Protein AF-A0A7C5JAD4-F1 (afdb_monomer)

pLDDT: mean 82.91, std 12.46, range [51.44, 96.81]

Secondary structure (DSSP, 8-state):
-HHHHHHHHHHHHHHIIIIIHHHHHHHHHHHTGGG-----HHHHHHHHHHHHHHHGGGHHHHHHHHHHHHHHHHHHHHHHHHHHH--

Solvent-accessible surface area (backbone atoms only — not comparable to full-atom values): 4875 Å² total; per-residue (Å²): 115,69,66,60,55,51,50,49,53,53,51,49,50,50,47,46,64,67,50,50,48,57,52,52,50,49,57,48,54,70,70,59,59,82,65,71,71,90,70,56,67,68,59,46,53,51,26,23,56,52,16,33,74,77,56,39,84,60,6,56,61,49,19,39,51,53,53,52,50,52,52,52,55,50,50,52,52,52,53,58,53,50,60,71,70,73,114

Radius of gyration: 19.88 Å; Cα contacts (8 Å, |Δi|>4): 39; chains: 1; bounding box: 39×30×62 Å

Structure (mmCIF, N/CA/C/O backbone):
data_AF-A0A7C5JAD4-F1
#
_entry.id   AF-A0A7C5JAD4-F1
#
loop_
_atom_site.group_PDB
_atom_site.id
_atom_site.type_symbol
_atom_site.label_atom_id
_atom_site.label_alt_id
_atom_site.label_comp_id
_atom_site.label_asym_id
_atom_site.label_entity_id
_atom_site.label_seq_id
_atom_site.pdbx_PDB_ins_code
_atom_site.Cartn_x
_atom_site.Cartn_y
_atom_site.Cartn_z
_atom_site.occupancy
_atom_site.B_iso_or_equiv
_atom_site.auth_seq_id
_atom_site.auth_comp_id
_atom_site.auth_asym_id
_atom_site.auth_atom_id
_atom_site.pdbx_PDB_model_num
ATOM 1 N N . ALA A 1 1 ? 21.923 -15.678 -28.504 1.00 65.75 1 ALA A N 1
ATOM 2 C CA . ALA A 1 1 ? 22.002 -14.946 -27.221 1.00 65.75 1 ALA A CA 1
ATOM 3 C C . ALA A 1 1 ? 20.915 -13.870 -27.117 1.00 65.75 1 ALA A C 1
ATOM 5 O O . ALA A 1 1 ? 20.004 -14.037 -26.321 1.00 65.75 1 ALA A O 1
ATOM 6 N N . TRP A 1 2 ? 20.930 -12.838 -27.968 1.00 70.44 2 TRP A N 1
ATOM 7 C CA . TRP A 1 2 ? 19.979 -11.712 -27.907 1.00 70.44 2 TRP A CA 1
ATOM 8 C C . TRP A 1 2 ? 18.498 -12.085 -28.110 1.00 70.44 2 TRP A C 1
ATOM 10 O O . TRP A 1 2 ? 17.637 -11.547 -27.425 1.00 70.44 2 TRP A O 1
ATOM 20 N N . ALA A 1 3 ? 18.197 -13.066 -28.969 1.00 81.19 3 ALA A N 1
ATOM 21 C CA . ALA A 1 3 ? 16.821 -13.518 -29.210 1.00 81.19 3 ALA A CA 1
ATOM 22 C C . ALA A 1 3 ? 16.134 -14.102 -27.958 1.00 81.19 3 ALA A C 1
ATOM 24 O O . ALA A 1 3 ? 14.952 -13.866 -27.736 1.00 81.19 3 ALA A O 1
ATOM 25 N N . ILE A 1 4 ? 16.883 -14.821 -27.115 1.00 85.19 4 ILE A N 1
ATOM 26 C CA . ILE A 1 4 ? 16.352 -15.457 -25.898 1.00 85.19 4 ILE A CA 1
ATOM 27 C C . ILE A 1 4 ? 16.092 -14.391 -24.826 1.00 85.19 4 ILE A C 1
ATOM 29 O O . ILE A 1 4 ? 15.085 -14.449 -24.126 1.00 85.19 4 ILE A O 1
ATOM 33 N N . ALA A 1 5 ? 16.968 -13.384 -24.740 1.00 85.25 5 ALA A N 1
ATOM 34 C CA . ALA A 1 5 ? 16.800 -12.250 -23.837 1.00 85.25 5 ALA A CA 1
ATOM 35 C C . ALA A 1 5 ? 15.553 -11.427 -24.192 1.00 85.25 5 ALA A C 1
ATOM 37 O O . ALA A 1 5 ? 14.742 -11.139 -23.318 1.00 85.25 5 ALA A O 1
ATOM 38 N N . ILE A 1 6 ? 15.358 -11.116 -25.478 1.00 87.69 6 ILE A N 1
ATOM 39 C CA . ILE A 1 6 ? 14.184 -10.365 -25.946 1.00 87.69 6 ILE A CA 1
ATOM 40 C C . ILE A 1 6 ? 12.905 -11.176 -25.726 1.00 87.69 6 ILE A C 1
ATOM 42 O O . ILE A 1 6 ? 11.933 -10.643 -25.201 1.00 87.69 6 ILE A O 1
ATOM 46 N N . TYR A 1 7 ? 12.911 -12.469 -26.063 1.00 85.56 7 TYR A N 1
ATOM 47 C CA . TYR A 1 7 ? 11.749 -13.330 -25.853 1.00 85.56 7 TYR A CA 1
ATOM 48 C C . TYR A 1 7 ? 11.374 -13.429 -24.370 1.00 85.56 7 TYR A C 1
ATOM 50 O O . TYR A 1 7 ? 10.212 -13.265 -24.018 1.00 85.56 7 TYR A O 1
ATOM 58 N N . SER A 1 8 ? 12.361 -13.615 -23.491 1.00 82.38 8 SER A N 1
ATOM 59 C CA . SER A 1 8 ? 12.141 -13.670 -22.044 1.00 82.38 8 SER A CA 1
ATOM 60 C C . SER A 1 8 ? 11.545 -12.366 -21.503 1.00 82.38 8 SER A C 1
ATOM 62 O O . SER A 1 8 ? 10.521 -12.397 -20.826 1.00 82.38 8 SER A O 1
ATOM 64 N N . VAL A 1 9 ? 12.111 -11.208 -21.866 1.00 85.00 9 VAL A N 1
ATOM 65 C CA . VAL A 1 9 ? 11.608 -9.898 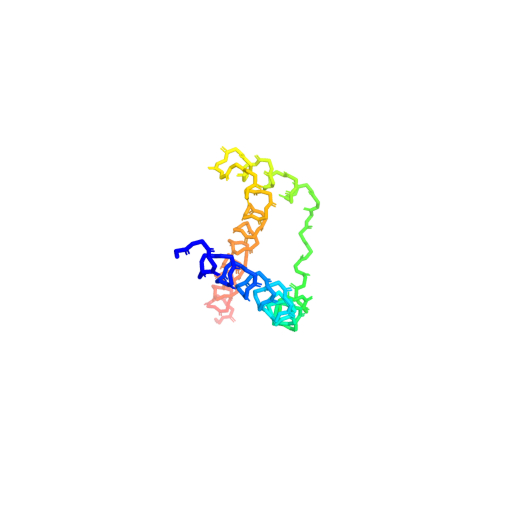-21.414 1.00 85.00 9 VAL A CA 1
ATOM 66 C C . VAL A 1 9 ? 10.181 -9.652 -21.905 1.00 85.00 9 VAL A C 1
ATOM 68 O O . VAL A 1 9 ? 9.327 -9.261 -21.115 1.00 85.00 9 VAL A O 1
ATOM 71 N N . VAL A 1 10 ? 9.892 -9.936 -23.177 1.00 85.94 10 VAL A N 1
ATOM 72 C CA . VAL A 1 10 ? 8.551 -9.748 -23.754 1.00 85.94 10 VAL A CA 1
ATOM 73 C C . VAL A 1 10 ? 7.527 -10.664 -23.082 1.00 85.94 10 VAL A C 1
ATOM 75 O O . VAL A 1 10 ? 6.442 -10.210 -22.723 1.00 85.94 10 VAL A O 1
ATOM 78 N N . VAL A 1 11 ? 7.869 -11.934 -22.860 1.00 85.56 11 VAL A N 1
ATOM 79 C CA . VAL A 1 11 ? 6.969 -12.901 -22.215 1.00 85.56 11 VAL A CA 1
ATOM 80 C C . VAL A 1 11 ? 6.710 -12.526 -20.756 1.00 85.56 11 VAL A C 1
ATOM 82 O O . VAL A 1 11 ? 5.557 -12.529 -20.330 1.00 85.56 11 VAL A O 1
ATOM 85 N N . ILE A 1 12 ? 7.743 -12.143 -19.998 1.00 83.25 12 ILE A N 1
ATOM 86 C CA . ILE A 1 12 ? 7.588 -11.725 -18.598 1.00 83.25 12 ILE A CA 1
ATOM 87 C C . ILE A 1 12 ? 6.754 -10.449 -18.515 1.00 83.25 12 ILE A C 1
ATOM 89 O O . ILE A 1 12 ? 5.827 -10.403 -17.715 1.00 83.25 12 ILE A O 1
ATOM 93 N N . SER A 1 13 ? 7.015 -9.441 -19.351 1.00 83.06 13 SER A N 1
ATOM 94 C CA . SER A 1 13 ? 6.230 -8.203 -19.352 1.00 83.06 13 SER A CA 1
ATOM 95 C C . SER A 1 13 ? 4.770 -8.451 -19.712 1.00 83.06 13 SER A C 1
ATOM 97 O O . SER A 1 13 ? 3.893 -7.935 -19.032 1.00 83.06 13 SER A O 1
ATOM 99 N N . ILE A 1 14 ? 4.475 -9.283 -20.713 1.00 83.81 14 ILE A N 1
ATOM 100 C CA . ILE A 1 14 ? 3.085 -9.576 -21.089 1.00 83.81 14 ILE A CA 1
ATOM 101 C C . ILE A 1 14 ? 2.377 -10.353 -19.976 1.00 83.81 14 ILE A C 1
ATOM 103 O O . ILE A 1 14 ? 1.279 -9.973 -19.579 1.00 83.81 14 ILE A O 1
ATOM 107 N N . ILE A 1 15 ? 2.983 -11.412 -19.438 1.00 80.56 15 ILE A N 1
ATOM 108 C CA . ILE A 1 15 ? 2.338 -12.240 -18.410 1.00 80.56 15 ILE A CA 1
ATOM 109 C C . ILE A 1 15 ? 2.208 -11.465 -17.091 1.00 80.56 15 ILE A C 1
ATOM 111 O O . ILE A 1 15 ? 1.129 -11.436 -16.497 1.00 80.56 15 ILE A O 1
ATOM 115 N N . ALA A 1 16 ? 3.268 -10.793 -16.640 1.00 79.31 16 ALA A N 1
ATOM 116 C CA . ALA A 1 16 ? 3.237 -10.026 -15.399 1.00 79.31 16 ALA A CA 1
ATOM 117 C C . ALA A 1 16 ? 2.268 -8.837 -15.496 1.00 79.31 16 ALA A C 1
ATOM 119 O O . ALA A 1 16 ? 1.432 -8.643 -14.611 1.00 79.31 16 ALA A O 1
ATOM 120 N N . ASP A 1 17 ? 2.300 -8.078 -16.591 1.00 80.50 17 ASP A N 1
ATOM 121 C CA . ASP A 1 17 ? 1.466 -6.881 -16.688 1.00 80.50 17 ASP A CA 1
ATOM 122 C C . ASP A 1 17 ? 0.013 -7.178 -17.073 1.00 80.50 17 ASP A C 1
ATOM 124 O O . ASP A 1 17 ? -0.875 -6.424 -16.679 1.00 80.50 17 ASP A O 1
ATOM 128 N N . THR A 1 18 ? -0.259 -8.282 -17.777 1.00 83.88 18 THR A N 1
ATOM 129 C CA . THR A 1 18 ? -1.616 -8.616 -18.256 1.00 83.88 18 THR A CA 1
ATOM 130 C C . THR A 1 18 ? -2.351 -9.593 -17.345 1.00 83.88 18 THR A C 1
ATOM 132 O O . THR A 1 18 ? -3.573 -9.536 -17.280 1.00 83.88 18 THR A O 1
ATOM 135 N N . PHE A 1 19 ? -1.655 -10.480 -16.625 1.00 76.81 19 PHE A N 1
ATOM 136 C CA . PHE A 1 19 ? -2.296 -11.475 -15.750 1.00 76.81 19 PHE A CA 1
ATOM 137 C C . PHE A 1 19 ? -2.058 -11.202 -14.271 1.00 76.81 19 PHE A C 1
ATOM 139 O O . PHE A 1 19 ? -3.003 -11.208 -13.483 1.00 76.81 19 PHE A O 1
ATOM 146 N N . VAL A 1 20 ? -0.815 -10.925 -13.881 1.00 82.31 20 VAL A N 1
ATOM 147 C CA . VAL A 1 20 ? -0.475 -10.772 -12.460 1.00 82.31 20 VAL A CA 1
ATOM 148 C C . VAL A 1 20 ? -1.083 -9.483 -11.897 1.00 82.31 20 VAL A C 1
ATOM 150 O O . VAL A 1 20 ? -1.733 -9.527 -10.852 1.00 82.31 20 VAL A O 1
ATOM 153 N N . LYS A 1 21 ? -1.000 -8.361 -12.627 1.00 81.06 21 LYS A N 1
ATOM 154 C CA . LYS A 1 21 ? -1.648 -7.094 -12.231 1.00 81.06 21 LYS A CA 1
ATOM 155 C C . LYS A 1 21 ? -3.162 -7.229 -11.956 1.00 81.06 21 LYS A C 1
ATOM 157 O O . LYS A 1 21 ? -3.571 -6.870 -10.851 1.00 81.06 21 LYS A O 1
ATOM 162 N N . PRO A 1 22 ? -4.022 -7.744 -12.862 1.00 79.81 22 PRO A N 1
ATOM 163 C CA . PRO A 1 22 ? -5.463 -7.825 -12.594 1.00 79.81 22 PRO A CA 1
ATOM 164 C C . PRO A 1 22 ? -5.844 -8.840 -11.514 1.00 79.81 22 PRO A C 1
ATOM 166 O O . PRO A 1 22 ? -6.823 -8.609 -10.804 1.00 79.81 22 PRO A O 1
ATOM 169 N N . VAL A 1 23 ? -5.092 -9.935 -11.357 1.00 82.56 23 VAL A N 1
ATOM 170 C CA . VAL A 1 23 ? -5.326 -10.908 -10.277 1.00 82.56 23 VAL A CA 1
ATOM 171 C C . VAL A 1 23 ? -5.048 -10.272 -8.918 1.00 82.56 23 VAL A C 1
ATOM 173 O O . VAL A 1 23 ? -5.901 -10.332 -8.036 1.00 82.56 23 VAL A O 1
ATOM 176 N N . ILE A 1 24 ? -3.914 -9.579 -8.771 1.00 78.44 24 ILE A N 1
ATOM 177 C CA . ILE A 1 24 ? -3.572 -8.852 -7.541 1.00 78.44 24 ILE A CA 1
ATOM 178 C C . ILE A 1 24 ? -4.625 -7.780 -7.238 1.00 78.44 24 ILE A C 1
ATOM 180 O O . ILE A 1 24 ? -5.094 -7.684 -6.106 1.00 78.44 24 ILE A O 1
ATOM 184 N N . ILE A 1 25 ? -5.048 -7.004 -8.245 1.00 76.81 25 ILE A N 1
ATOM 185 C CA . ILE A 1 25 ? -6.078 -5.970 -8.065 1.00 76.81 25 ILE A CA 1
ATOM 186 C C . ILE A 1 25 ? -7.398 -6.584 -7.595 1.00 76.81 25 ILE A C 1
ATOM 188 O O . ILE A 1 25 ? -8.000 -6.029 -6.684 1.00 76.81 25 ILE A O 1
ATOM 192 N N . LYS A 1 26 ? -7.853 -7.705 -8.177 1.00 74.38 26 LYS A N 1
ATOM 193 C CA . LYS A 1 26 ? -9.094 -8.381 -7.755 1.00 74.38 26 LYS A CA 1
ATOM 194 C C . LYS A 1 26 ? -9.030 -8.841 -6.299 1.00 74.38 26 LYS A C 1
ATOM 196 O O . LYS A 1 26 ? -9.936 -8.512 -5.543 1.00 74.38 26 LYS A O 1
ATOM 201 N N . VAL A 1 27 ? -7.944 -9.509 -5.907 1.00 72.50 27 VAL A N 1
ATOM 202 C CA . VAL A 1 27 ? -7.749 -10.013 -4.536 1.00 72.50 27 VAL A CA 1
ATOM 203 C C . VAL A 1 27 ? -7.718 -8.864 -3.522 1.00 72.50 27 VAL A C 1
ATOM 205 O O . VAL A 1 27 ? -8.405 -8.913 -2.507 1.00 72.50 27 VAL A O 1
ATOM 208 N N . ILE A 1 28 ? -6.997 -7.778 -3.822 1.00 68.31 28 ILE A N 1
ATOM 209 C CA . ILE A 1 28 ? -6.966 -6.588 -2.957 1.00 68.31 28 ILE A CA 1
ATOM 210 C C . ILE A 1 28 ? -8.354 -5.928 -2.876 1.00 68.31 28 ILE A C 1
ATOM 212 O O . ILE A 1 28 ? -8.764 -5.490 -1.803 1.00 68.31 28 ILE A O 1
ATOM 216 N N . LYS A 1 29 ? -9.099 -5.849 -3.988 1.00 62.62 29 LYS A N 1
ATOM 217 C CA . LYS A 1 29 ? -10.424 -5.203 -4.022 1.00 62.62 29 LYS A CA 1
ATOM 218 C C . LYS A 1 29 ? -11.471 -5.942 -3.194 1.00 62.62 29 LYS A C 1
ATOM 220 O O . LYS A 1 29 ? -12.315 -5.289 -2.586 1.00 62.62 29 LYS A O 1
ATOM 225 N N . GLU A 1 30 ? -11.456 -7.267 -3.233 1.00 62.47 30 GLU A N 1
ATOM 226 C CA . GLU A 1 30 ? -12.531 -8.093 -2.683 1.00 62.47 30 GLU A CA 1
ATOM 227 C C . GLU A 1 30 ? -12.450 -8.209 -1.153 1.00 62.47 30 GLU A C 1
ATOM 229 O O . GLU A 1 30 ? -13.480 -8.079 -0.485 1.00 62.47 30 GLU A O 1
ATOM 234 N N . ASP A 1 31 ? -11.232 -8.316 -0.608 1.00 59.94 31 ASP A N 1
ATOM 235 C CA . ASP A 1 31 ? -11.003 -8.526 0.827 1.00 59.94 31 ASP A CA 1
ATOM 236 C C . ASP A 1 31 ? -10.600 -7.258 1.603 1.00 59.94 31 ASP A C 1
ATOM 238 O O . ASP A 1 31 ? -11.004 -7.096 2.754 1.00 59.94 31 ASP A O 1
ATOM 242 N N . LEU A 1 32 ? -9.847 -6.317 1.011 1.00 56.16 32 LEU A N 1
ATOM 243 C CA . LEU A 1 32 ? -9.278 -5.182 1.766 1.00 56.16 32 LEU A CA 1
ATOM 244 C C . LEU A 1 32 ? -10.142 -3.909 1.742 1.00 56.16 32 LEU A C 1
ATOM 246 O O . LEU A 1 32 ? -10.059 -3.098 2.662 1.00 56.16 32 LEU A O 1
ATOM 250 N N . LEU A 1 33 ? -10.995 -3.711 0.728 1.00 53.31 33 LEU A N 1
ATOM 251 C CA . LEU A 1 33 ? -11.763 -2.462 0.567 1.00 53.31 33 LEU A CA 1
ATOM 252 C C . LEU A 1 33 ? -13.126 -2.441 1.272 1.00 53.31 33 LEU A C 1
ATOM 254 O O . LEU A 1 33 ? -13.714 -1.370 1.410 1.00 53.31 33 LEU A O 1
ATOM 258 N N . LYS A 1 34 ? -13.644 -3.581 1.745 1.00 51.78 34 LYS A N 1
ATOM 259 C CA . LYS A 1 34 ? -14.925 -3.615 2.482 1.00 51.78 34 LYS A CA 1
ATOM 260 C C . LYS A 1 34 ? -14.846 -2.984 3.873 1.00 51.78 34 LYS A C 1
ATOM 262 O O . LYS A 1 34 ? -15.878 -2.627 4.429 1.00 51.78 34 LYS A O 1
ATOM 267 N N . SER A 1 35 ? -13.643 -2.807 4.415 1.00 52.22 35 SER A N 1
ATOM 268 C CA . SER A 1 35 ? -13.419 -2.177 5.714 1.00 52.22 35 SER A CA 1
ATOM 269 C C . SER A 1 35 ? -12.491 -0.976 5.562 1.00 52.22 35 SER A C 1
ATOM 271 O O . SER A 1 35 ? -11.378 -0.959 6.085 1.00 52.22 35 SER A O 1
ATOM 273 N N . ALA A 1 36 ? -12.946 0.044 4.832 1.00 55.88 36 ALA A N 1
ATOM 274 C CA . ALA A 1 36 ? -12.302 1.349 4.857 1.00 55.88 36 ALA A CA 1
ATOM 275 C C . ALA A 1 36 ? -12.432 1.928 6.275 1.00 55.88 36 ALA A C 1
ATOM 277 O O . ALA A 1 36 ? -13.449 2.515 6.644 1.00 55.88 36 ALA A O 1
ATOM 278 N N . VAL A 1 37 ? -11.402 1.719 7.097 1.00 60.16 37 VAL A N 1
ATOM 279 C CA . VAL A 1 37 ? -11.200 2.508 8.311 1.00 60.16 37 VAL A CA 1
ATOM 280 C C . VAL A 1 37 ? -11.213 3.968 7.864 1.00 60.16 37 VAL A C 1
ATOM 282 O O . VAL A 1 37 ? -10.488 4.328 6.937 1.00 60.16 37 VAL A O 1
ATOM 285 N N . GLN A 1 38 ? -12.065 4.793 8.472 1.00 67.31 38 GLN A N 1
ATOM 286 C CA . GLN A 1 38 ? -12.095 6.232 8.215 1.00 67.31 38 GLN A CA 1
ATOM 287 C C . GLN A 1 38 ? -10.795 6.846 8.750 1.00 67.31 38 GLN A C 1
ATOM 289 O O . GLN A 1 38 ? -10.716 7.282 9.896 1.00 67.31 38 GLN A O 1
ATOM 294 N N . ILE A 1 39 ? -9.737 6.794 7.943 1.00 73.19 39 ILE A N 1
ATOM 295 C CA . ILE A 1 39 ? -8.454 7.415 8.249 1.00 73.19 39 ILE A CA 1
ATOM 296 C C . ILE A 1 39 ? -8.532 8.857 7.751 1.00 73.19 39 ILE A C 1
ATOM 298 O O . ILE A 1 39 ? -8.729 9.093 6.563 1.00 73.19 39 ILE A O 1
ATOM 302 N N . ASN A 1 40 ? -8.377 9.806 8.673 1.00 85.81 40 ASN A N 1
ATOM 303 C CA . ASN A 1 40 ? -8.327 11.235 8.369 1.00 85.81 40 ASN A CA 1
ATOM 304 C C . ASN A 1 40 ? -7.197 11.535 7.365 1.00 85.81 40 ASN A C 1
ATOM 306 O O . ASN A 1 40 ? -6.084 11.012 7.489 1.00 85.81 40 ASN A O 1
ATOM 310 N N . GLU A 1 41 ? -7.463 12.418 6.408 1.00 89.50 41 GLU A N 1
ATOM 311 C CA . GLU A 1 41 ? -6.551 12.828 5.341 1.00 89.50 41 GLU A CA 1
ATOM 312 C C . GLU A 1 41 ? -5.210 13.342 5.883 1.00 89.50 41 GLU A C 1
ATOM 314 O O . GLU A 1 41 ? -4.160 13.070 5.301 1.00 89.50 41 GLU A O 1
ATOM 319 N N . MET A 1 42 ? -5.213 14.006 7.043 1.00 93.88 42 MET A N 1
ATOM 320 C CA . MET A 1 42 ? -3.987 14.473 7.708 1.00 93.88 42 MET A CA 1
ATOM 321 C C . MET A 1 42 ? -3.047 13.322 8.091 1.00 93.88 42 MET A C 1
ATOM 323 O O . MET A 1 42 ? -1.829 13.437 7.958 1.00 93.88 42 MET A O 1
ATOM 327 N N . VAL A 1 43 ? -3.596 12.192 8.546 1.00 91.62 43 VAL A N 1
ATOM 328 C CA . VAL A 1 43 ? -2.803 11.012 8.933 1.00 91.62 43 VAL A CA 1
ATOM 329 C C . VAL A 1 43 ? -2.172 10.380 7.697 1.00 91.62 43 VAL A C 1
ATOM 331 O O . VAL A 1 43 ? -0.996 10.021 7.722 1.00 91.62 43 VAL A O 1
ATOM 334 N N . ILE A 1 44 ? -2.924 10.304 6.596 1.00 92.19 44 ILE A N 1
ATOM 335 C CA . ILE A 1 44 ? -2.416 9.816 5.309 1.00 92.19 44 ILE A CA 1
ATOM 336 C C . ILE A 1 44 ? -1.289 10.731 4.816 1.00 92.19 44 ILE A C 1
ATOM 338 O O . ILE A 1 44 ? -0.233 10.238 4.425 1.00 92.19 44 ILE A O 1
ATOM 342 N N . PHE A 1 45 ? -1.466 12.052 4.904 1.00 94.31 45 PHE A N 1
ATOM 343 C CA . PHE A 1 45 ? -0.466 13.033 4.483 1.00 94.31 45 PHE A CA 1
ATOM 344 C C . PHE A 1 45 ? 0.863 12.885 5.235 1.00 94.31 45 PHE A C 1
ATOM 346 O O . PHE A 1 45 ? 1.918 12.758 4.610 1.00 94.31 45 PHE A O 1
ATOM 353 N N . PHE A 1 46 ? 0.830 12.831 6.570 1.00 95.00 46 PHE A N 1
ATOM 354 C CA . PHE A 1 46 ? 2.046 12.634 7.365 1.00 95.00 46 PHE A CA 1
ATOM 355 C C . PHE A 1 46 ? 2.684 11.268 7.134 1.00 95.00 46 PHE A C 1
ATOM 357 O O . PHE A 1 46 ? 3.908 11.158 7.116 1.00 95.00 46 PHE A O 1
ATOM 364 N N . SER A 1 47 ? 1.869 10.238 6.919 1.00 94.56 47 SER A N 1
ATOM 365 C CA . SER A 1 47 ? 2.358 8.889 6.664 1.00 94.56 47 SER A CA 1
ATOM 366 C C . SER A 1 47 ? 3.054 8.770 5.301 1.00 94.56 47 SER A C 1
ATOM 368 O O . SER A 1 47 ? 4.114 8.153 5.203 1.00 94.56 47 SER A O 1
ATOM 370 N N . ILE A 1 48 ? 2.544 9.449 4.265 1.00 95.31 48 ILE A N 1
ATOM 371 C CA . ILE A 1 48 ? 3.230 9.589 2.970 1.00 95.31 48 ILE A CA 1
ATOM 372 C C . ILE A 1 48 ? 4.541 10.360 3.139 1.00 95.31 48 ILE A C 1
ATOM 374 O O . ILE A 1 48 ? 5.574 9.907 2.652 1.00 95.31 48 ILE A O 1
ATOM 378 N N . LEU A 1 49 ? 4.529 11.498 3.841 1.00 96.00 49 LEU A N 1
ATOM 379 C CA . LEU A 1 49 ? 5.724 12.327 4.030 1.00 96.00 49 LEU A CA 1
ATOM 380 C C . LEU A 1 49 ? 6.836 11.565 4.770 1.00 96.00 49 LEU A C 1
ATOM 382 O O . LEU A 1 49 ? 7.986 11.563 4.331 1.00 96.00 49 LEU A O 1
ATOM 386 N N . ALA A 1 50 ? 6.483 10.866 5.851 1.00 95.50 50 ALA A N 1
ATOM 387 C CA . ALA A 1 50 ? 7.401 10.012 6.600 1.00 95.50 50 ALA A CA 1
ATOM 388 C C . ALA A 1 50 ? 7.879 8.818 5.761 1.00 95.50 50 ALA A C 1
ATOM 390 O O . ALA A 1 50 ? 9.073 8.524 5.716 1.00 95.50 50 ALA A O 1
ATOM 391 N N . GLY A 1 51 ? 6.959 8.164 5.046 1.00 95.56 51 GLY A N 1
ATOM 392 C CA . GLY A 1 51 ? 7.260 7.033 4.179 1.00 95.56 51 GLY A CA 1
ATOM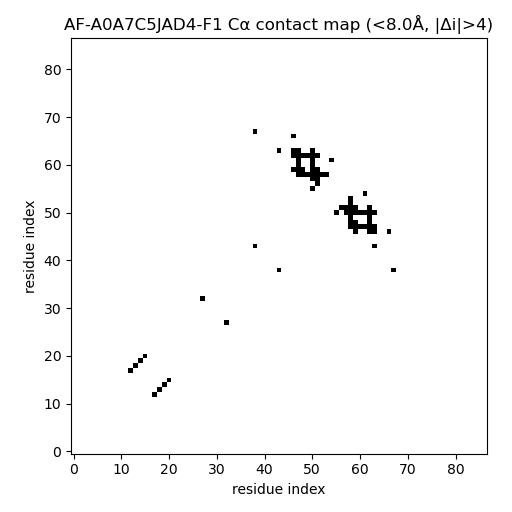 393 C C . GLY A 1 51 ? 8.254 7.402 3.086 1.00 95.56 51 GLY A C 1
ATOM 394 O O . GLY A 1 51 ? 9.228 6.677 2.885 1.00 95.56 51 GLY A O 1
ATOM 395 N N . ILE A 1 52 ? 8.054 8.539 2.414 1.00 96.81 52 ILE A N 1
ATOM 396 C CA . ILE A 1 52 ? 8.976 9.040 1.387 1.00 96.81 52 ILE A CA 1
ATOM 397 C C . ILE A 1 52 ? 10.369 9.281 1.977 1.00 96.81 52 ILE A C 1
ATOM 399 O O . ILE A 1 52 ? 11.365 8.927 1.346 1.00 96.81 52 ILE A O 1
ATOM 403 N N . GLY A 1 53 ? 10.451 9.819 3.196 1.00 95.06 53 GLY A N 1
ATOM 404 C CA . GLY A 1 53 ? 11.721 10.037 3.891 1.00 95.06 53 GLY A CA 1
ATOM 405 C C . GLY A 1 53 ? 12.482 8.748 4.229 1.00 95.06 53 GLY A C 1
ATOM 406 O O . GLY A 1 53 ? 13.708 8.742 4.179 1.00 95.06 53 GLY A O 1
ATOM 407 N N . SER A 1 54 ? 11.784 7.654 4.548 1.00 94.44 54 SER A N 1
ATOM 408 C CA . SER A 1 54 ? 12.416 6.387 4.960 1.00 94.44 54 SER A CA 1
ATOM 409 C C . SER A 1 54 ? 12.631 5.382 3.824 1.00 94.44 54 SER A C 1
ATOM 411 O O . SER A 1 54 ? 13.624 4.660 3.830 1.00 94.44 54 SER A O 1
ATOM 413 N N . TYR A 1 55 ? 11.716 5.320 2.854 1.00 92.06 55 TYR A N 1
ATOM 414 C CA . TYR A 1 55 ? 11.684 4.290 1.803 1.00 92.06 55 TYR A CA 1
ATOM 415 C C . TYR A 1 55 ? 11.726 4.874 0.379 1.00 92.06 55 TYR A C 1
ATOM 417 O O . TYR A 1 55 ? 11.548 4.148 -0.603 1.00 92.06 55 TYR A O 1
ATOM 425 N N . GLY A 1 56 ? 11.944 6.185 0.237 1.00 90.94 56 GLY A N 1
ATOM 426 C CA . GLY A 1 56 ? 11.981 6.866 -1.056 1.00 90.94 56 GLY A CA 1
ATOM 427 C C . GLY A 1 56 ? 10.628 6.833 -1.769 1.00 90.94 56 GLY A C 1
ATOM 428 O O . GLY A 1 56 ? 9.573 6.896 -1.146 1.00 90.94 56 GLY A O 1
ATOM 429 N N . VAL A 1 57 ? 10.633 6.700 -3.098 1.00 91.75 57 VAL A N 1
ATOM 430 C CA . VAL A 1 57 ? 9.406 6.742 -3.923 1.00 91.75 57 V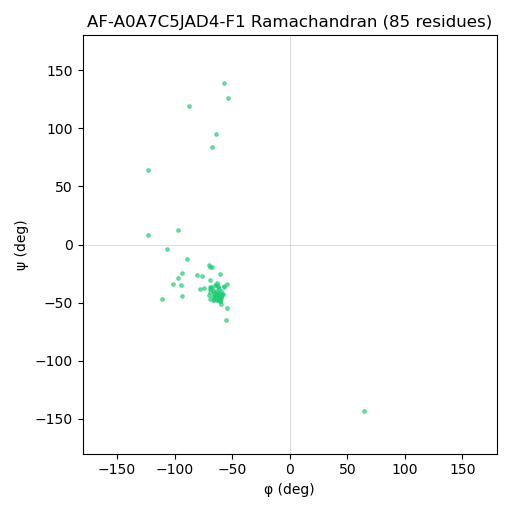AL A CA 1
ATOM 431 C C . VAL A 1 57 ? 8.368 5.687 -3.501 1.00 91.75 57 VAL A C 1
ATOM 433 O O . VAL A 1 57 ? 7.171 5.971 -3.486 1.00 91.75 57 VAL A O 1
ATOM 436 N N . TRP A 1 58 ? 8.808 4.497 -3.076 1.00 93.06 58 TRP A N 1
ATOM 437 C CA . TRP A 1 58 ? 7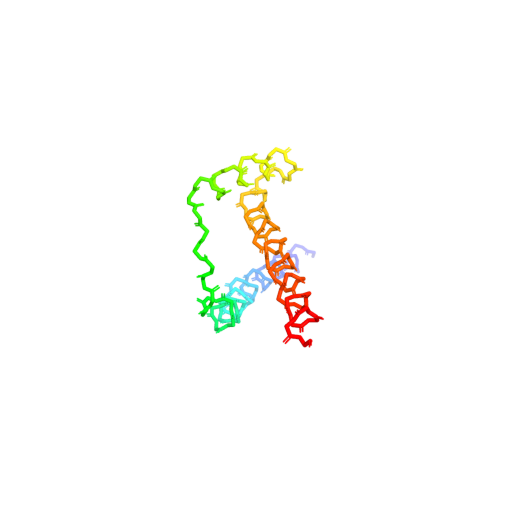.922 3.429 -2.585 1.00 93.06 58 TRP A CA 1
ATOM 438 C C . TRP A 1 58 ? 7.254 3.753 -1.244 1.00 93.06 58 TRP A C 1
ATOM 440 O O . TRP A 1 58 ? 6.207 3.195 -0.908 1.00 93.06 58 TRP A O 1
ATOM 450 N N . GLY A 1 59 ? 7.817 4.706 -0.508 1.00 91.19 59 GLY A N 1
ATOM 451 C CA . GLY A 1 59 ? 7.292 5.215 0.747 1.00 91.19 59 GLY A CA 1
ATOM 452 C C . GLY A 1 59 ? 5.905 5.841 0.655 1.00 91.19 59 GLY A C 1
ATOM 453 O O . GLY A 1 59 ? 5.163 5.802 1.631 1.00 91.19 59 GLY A O 1
ATOM 454 N N . MET A 1 60 ? 5.512 6.341 -0.521 1.00 94.12 60 MET A N 1
ATOM 455 C CA . MET A 1 60 ? 4.172 6.891 -0.751 1.00 94.12 60 MET A CA 1
ATOM 456 C C . MET A 1 60 ? 3.066 5.835 -0.595 1.00 94.12 60 MET A C 1
ATOM 458 O O . MET A 1 60 ? 1.971 6.154 -0.144 1.00 94.12 60 MET A O 1
ATOM 462 N N . ILE A 1 61 ? 3.355 4.578 -0.943 1.00 89.69 61 ILE A N 1
ATOM 463 C CA . ILE A 1 61 ? 2.413 3.456 -0.817 1.00 89.69 61 ILE A CA 1
ATOM 464 C C . ILE A 1 61 ? 2.620 2.748 0.525 1.00 89.69 61 ILE A C 1
ATOM 466 O O . ILE A 1 61 ? 1.658 2.438 1.227 1.00 89.69 61 ILE A O 1
ATOM 470 N N . LEU A 1 62 ? 3.882 2.514 0.900 1.00 91.25 62 LEU A N 1
ATOM 471 C CA . LEU A 1 62 ? 4.228 1.770 2.111 1.00 91.25 62 LEU A CA 1
ATOM 472 C C . LEU A 1 62 ? 3.891 2.529 3.399 1.00 91.25 62 LEU A C 1
ATOM 474 O O . LEU A 1 62 ? 3.442 1.899 4.351 1.00 91.25 62 LEU A O 1
ATOM 478 N N . GLY A 1 63 ? 4.058 3.854 3.437 1.00 93.69 63 GLY A N 1
ATOM 479 C CA . GLY A 1 63 ? 3.778 4.667 4.624 1.00 93.69 63 GLY A CA 1
ATOM 480 C C . GLY A 1 63 ? 2.345 4.470 5.130 1.00 93.69 63 GLY A C 1
ATOM 481 O O . GLY A 1 63 ? 2.159 3.888 6.206 1.00 93.69 63 GLY A O 1
ATOM 482 N N . PRO A 1 64 ? 1.321 4.857 4.341 1.00 92.06 64 PRO A N 1
ATOM 483 C CA . PRO A 1 64 ? -0.078 4.710 4.739 1.00 92.06 64 PRO A CA 1
ATOM 484 C C . PRO A 1 64 ? -0.472 3.269 5.074 1.00 92.06 64 PRO A C 1
ATOM 486 O O . PRO A 1 64 ? -1.238 3.050 6.012 1.00 92.06 64 PRO A O 1
ATOM 489 N N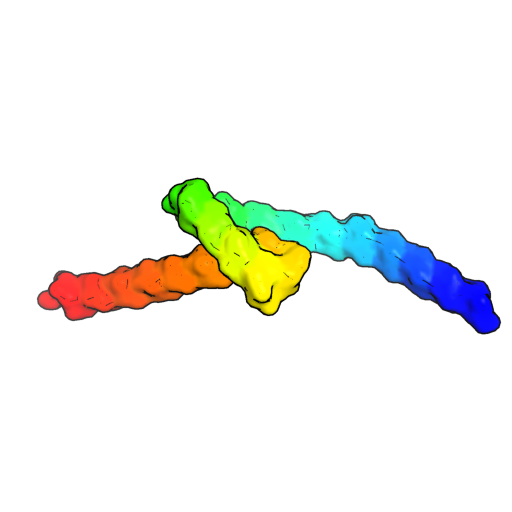 . ALA A 1 65 ? 0.075 2.282 4.355 1.00 91.62 65 ALA A N 1
ATOM 490 C CA . ALA A 1 65 ? -0.196 0.868 4.608 1.00 91.62 65 ALA A CA 1
ATOM 491 C C . ALA A 1 65 ? 0.307 0.416 5.990 1.00 91.62 65 ALA A C 1
ATOM 493 O O . ALA A 1 65 ? -0.431 -0.230 6.735 1.00 91.62 65 ALA A O 1
ATOM 494 N N . ILE A 1 66 ? 1.534 0.795 6.365 1.00 93.19 66 ILE A N 1
ATOM 495 C CA . ILE A 1 66 ? 2.119 0.458 7.672 1.00 93.19 66 ILE A CA 1
ATOM 496 C C . ILE A 1 66 ? 1.348 1.157 8.799 1.00 93.19 66 ILE A C 1
ATOM 498 O O . ILE A 1 66 ? 1.052 0.536 9.821 1.00 93.19 66 ILE A O 1
ATOM 502 N N . THR A 1 67 ? 0.964 2.425 8.619 1.00 93.00 67 THR A N 1
ATOM 503 C CA . THR A 1 67 ? 0.145 3.146 9.609 1.00 93.00 67 THR A CA 1
ATOM 504 C C . THR A 1 67 ? -1.234 2.509 9.781 1.00 93.00 67 THR A C 1
ATOM 506 O O . THR A 1 67 ? -1.669 2.309 10.913 1.00 93.00 67 THR A O 1
ATOM 509 N N . ALA A 1 68 ? -1.907 2.136 8.690 1.00 90.69 68 ALA A N 1
ATOM 510 C CA . ALA A 1 68 ? -3.193 1.443 8.753 1.00 90.69 68 ALA A CA 1
ATOM 511 C C . ALA A 1 68 ? -3.079 0.091 9.474 1.00 90.69 68 ALA A C 1
ATOM 513 O O . ALA A 1 68 ? -3.921 -0.235 10.311 1.00 90.69 68 ALA A O 1
ATOM 514 N N . PHE A 1 69 ? -2.009 -0.661 9.208 1.00 91.12 69 PHE A N 1
ATOM 515 C CA . PHE A 1 69 ? -1.734 -1.923 9.888 1.00 91.12 69 PHE A CA 1
ATOM 516 C C . PHE A 1 69 ? -1.530 -1.734 11.399 1.00 91.12 69 PHE A C 1
ATOM 518 O O . PHE A 1 69 ? -2.114 -2.462 12.201 1.00 91.12 69 PHE A O 1
ATOM 525 N N . LEU A 1 70 ? -0.771 -0.714 11.806 1.00 92.9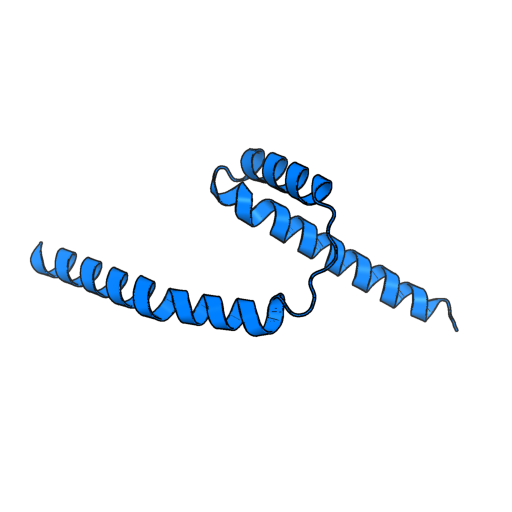4 70 LEU A N 1
ATOM 526 C CA . LEU A 1 70 ? -0.562 -0.391 13.218 1.00 92.94 70 LEU A CA 1
ATOM 527 C C . LEU A 1 70 ? -1.869 0.001 13.924 1.00 92.94 70 LEU A C 1
ATOM 529 O O . LEU A 1 70 ? -2.134 -0.461 15.036 1.00 92.94 70 LEU A O 1
ATOM 533 N N . ILE A 1 71 ? -2.715 0.806 13.275 1.00 91.12 71 ILE A N 1
ATOM 534 C CA . ILE A 1 71 ? -4.042 1.164 13.799 1.00 91.12 71 ILE A CA 1
ATOM 535 C C . ILE A 1 71 ? -4.913 -0.088 13.953 1.00 91.12 71 ILE A C 1
ATOM 537 O O . ILE A 1 71 ? -5.556 -0.256 14.988 1.00 91.12 71 ILE A O 1
ATOM 541 N N . ALA A 1 72 ? -4.911 -0.986 12.966 1.00 90.25 72 ALA A N 1
ATOM 542 C CA . ALA A 1 72 ? -5.671 -2.232 13.024 1.00 90.25 72 ALA A CA 1
ATOM 543 C C . ALA A 1 72 ? -5.226 -3.119 14.198 1.00 90.25 72 ALA A C 1
ATOM 545 O O . ALA A 1 72 ? -6.063 -3.544 14.991 1.00 90.25 72 ALA A O 1
ATOM 546 N N . MET A 1 73 ? -3.916 -3.322 14.368 1.00 91.81 73 MET A N 1
ATOM 547 C CA . MET A 1 73 ? -3.353 -4.064 15.505 1.00 91.81 73 MET A CA 1
ATOM 548 C C . MET A 1 73 ? -3.734 -3.435 16.850 1.00 91.81 73 MET A C 1
ATOM 550 O O . MET A 1 73 ? -4.121 -4.133 17.786 1.00 91.81 73 MET A O 1
ATOM 554 N N . THR A 1 74 ? -3.676 -2.105 16.937 1.00 92.94 74 THR A N 1
ATOM 555 C CA . THR A 1 74 ? -4.041 -1.363 18.152 1.00 92.94 74 THR A CA 1
ATOM 556 C C . THR A 1 74 ? -5.521 -1.534 18.481 1.00 92.94 74 THR A C 1
ATOM 558 O O . THR A 1 74 ? -5.880 -1.754 19.635 1.00 92.94 74 THR A O 1
ATOM 561 N N . LYS A 1 75 ? -6.391 -1.484 17.467 1.00 89.00 75 LYS A N 1
ATOM 562 C CA . LYS A 1 75 ? -7.829 -1.708 17.633 1.00 89.00 75 LYS A CA 1
ATOM 563 C C . LYS A 1 75 ? -8.118 -3.113 18.159 1.00 89.00 75 LYS A C 1
ATOM 565 O O . LYS A 1 75 ? -8.864 -3.238 19.122 1.00 89.00 75 LYS A O 1
ATOM 570 N N . VAL A 1 76 ? -7.485 -4.136 17.580 1.00 92.12 76 VAL A N 1
ATOM 571 C CA . VAL A 1 76 ? -7.614 -5.530 18.040 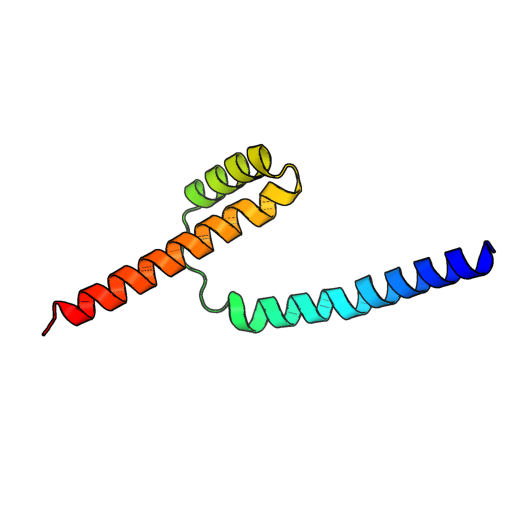1.00 92.12 76 VAL A CA 1
ATOM 572 C C . VAL A 1 76 ? -7.181 -5.670 19.501 1.00 92.12 76 VAL A C 1
ATOM 574 O O . VAL A 1 76 ? -7.877 -6.308 20.285 1.00 92.12 76 VAL A O 1
ATOM 577 N N . TYR A 1 77 ? -6.073 -5.036 19.894 1.00 93.44 77 TYR A N 1
ATOM 578 C CA . TYR A 1 77 ? -5.607 -5.052 21.282 1.00 93.44 77 TYR A CA 1
ATOM 579 C C . TYR A 1 77 ? -6.606 -4.401 22.252 1.00 93.44 77 TYR A C 1
ATOM 581 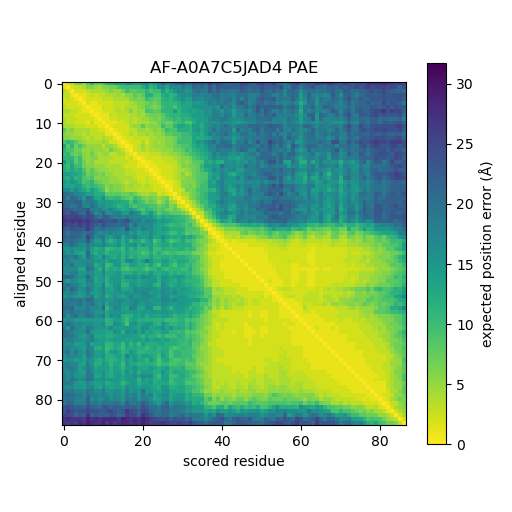O O . TYR A 1 77 ? -6.906 -4.961 23.306 1.00 93.44 77 TYR A O 1
ATOM 589 N N . ILE A 1 78 ? -7.138 -3.227 21.896 1.00 92.50 78 ILE A N 1
ATOM 590 C CA . ILE A 1 78 ? -8.126 -2.519 22.721 1.00 92.50 78 ILE A CA 1
ATOM 591 C C . ILE A 1 78 ? -9.402 -3.349 22.861 1.00 92.50 78 ILE A C 1
ATOM 593 O O . ILE A 1 78 ? -9.943 -3.441 23.958 1.00 92.50 78 ILE A O 1
ATOM 597 N N . GLU A 1 79 ? -9.875 -3.951 21.771 1.00 91.94 79 GLU A N 1
ATOM 598 C CA . GLU A 1 79 ? -11.082 -4.779 21.755 1.00 91.94 79 GLU A CA 1
ATOM 599 C C . GLU A 1 79 ? -10.917 -6.009 22.656 1.00 91.94 79 GLU A C 1
ATOM 601 O O . GLU A 1 79 ? -11.715 -6.204 23.569 1.00 91.94 79 GLU A O 1
ATOM 606 N N . PHE A 1 80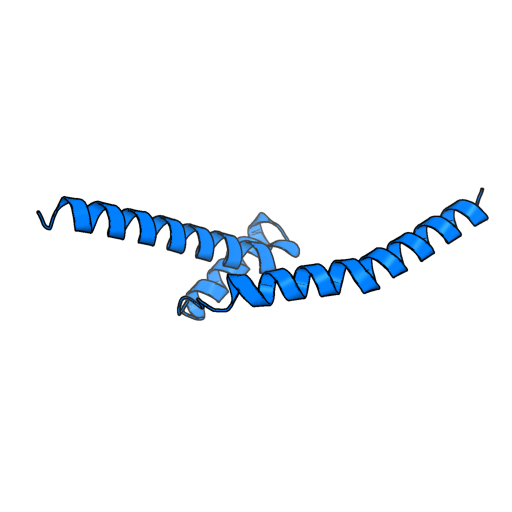 ? -9.795 -6.724 22.527 1.00 92.62 80 PHE A N 1
ATOM 607 C CA . PHE A 1 80 ? -9.463 -7.860 23.390 1.00 92.62 80 PHE A CA 1
ATOM 608 C C . PHE A 1 80 ? -9.400 -7.485 24.881 1.00 92.62 80 PHE A C 1
ATOM 610 O O . PHE A 1 80 ? -9.906 -8.209 25.738 1.00 92.62 80 PHE A O 1
ATOM 617 N N . ASN A 1 81 ? -8.800 -6.338 25.217 1.00 92.50 81 ASN A N 1
ATOM 618 C CA . ASN A 1 81 ? -8.683 -5.906 26.611 1.00 92.50 81 ASN A CA 1
ATOM 619 C C . ASN A 1 81 ? -10.001 -5.348 27.181 1.00 92.50 81 ASN A C 1
ATOM 621 O O . ASN A 1 81 ? -10.235 -5.422 28.389 1.00 92.50 81 ASN A O 1
ATOM 625 N N . LYS A 1 82 ? -10.873 -4.795 26.328 1.00 90.06 82 LYS A N 1
ATOM 626 C CA . LYS A 1 82 ? -12.204 -4.316 26.724 1.00 90.06 82 LYS A CA 1
ATOM 627 C C . LYS A 1 82 ? -13.122 -5.472 27.124 1.00 90.06 82 LYS A C 1
ATOM 629 O O . LYS A 1 82 ? -13.872 -5.347 28.092 1.00 90.06 82 LYS A O 1
ATOM 634 N N . ASP A 1 83 ? -13.024 -6.596 26.423 1.00 81.00 83 ASP A N 1
ATOM 635 C CA . ASP A 1 83 ? -13.795 -7.801 26.737 1.00 81.00 83 ASP A CA 1
ATOM 636 C C . ASP A 1 83 ? -13.338 -8.428 28.063 1.00 81.00 83 ASP A C 1
ATOM 638 O O . ASP A 1 83 ? -14.165 -8.838 28.875 1.00 81.00 83 ASP A O 1
ATOM 642 N N . ALA A 1 84 ? -12.031 -8.391 28.348 1.00 73.81 84 ALA A N 1
ATOM 643 C CA . ALA A 1 84 ? -11.458 -8.869 29.609 1.00 73.81 84 ALA A CA 1
ATOM 644 C C . ALA A 1 84 ? -11.843 -8.028 30.844 1.00 73.81 84 ALA A C 1
ATOM 646 O O . ALA A 1 84 ? -11.710 -8.503 31.967 1.00 73.81 84 ALA A O 1
ATOM 647 N N . THR A 1 85 ? -12.298 -6.786 30.653 1.00 66.81 85 THR A N 1
ATOM 648 C CA . THR A 1 85 ? -12.717 -5.874 31.736 1.00 66.81 85 THR A CA 1
ATOM 649 C C . THR A 1 85 ? -14.233 -5.677 31.823 1.00 66.81 85 THR A C 1
ATOM 651 O O . THR A 1 85 ? -14.699 -5.013 32.746 1.00 66.81 85 THR A O 1
ATOM 654 N N . SER A 1 86 ? -15.009 -6.253 30.895 1.00 59.91 86 SER A N 1
ATOM 655 C CA . SER A 1 86 ? -16.485 -6.219 30.905 1.00 59.91 86 SER A CA 1
ATOM 656 C C . SER A 1 86 ? -17.128 -7.478 31.516 1.00 59.91 86 SER A C 1
ATOM 658 O O . SER A 1 86 ? -18.337 -7.665 31.377 1.00 59.91 86 SER A O 1
ATOM 660 N N . THR A 1 87 ? -16.336 -8.328 32.184 1.00 51.44 87 THR A N 1
ATOM 661 C CA . THR A 1 87 ? -16.781 -9.413 33.085 1.00 51.44 87 THR A CA 1
ATOM 662 C C . THR A 1 87 ? -16.368 -9.067 34.508 1.00 51.44 87 THR A C 1
ATOM 664 O O . THR A 1 87 ? -17.183 -9.296 35.427 1.00 51.44 87 THR A O 1
#

Sequence (87 aa):
AWAIAIYSVVVISIIADTFVKPVIIKVIKEDLLKSAVQINEMVIFFSILAGIGSYGVWGMILGPAITAFLIAMTKVYIEFNKDATST

Foldseek 3Di:
DVVVVVVVVVVCCCCCVVPVVVVVVVVCVPPPPVDPDPDDPVQLVVQLVVLCVPPNPCSNVVSVVVVVVVVVVVVVVVVVVVVVVVD

Mean predicted aligned error: 11.22 Å